Protein AF-U7NGC4-F1 (afdb_monomer_lite)

pLDDT: mean 94.75, std 5.1, range [72.56, 98.38]

Foldseek 3Di:
DDDDPPDDAADPPDPGHVCVVVVADPVFGWDWDADPVRDTDDIDTPPPPVVVCVVCVVDDDDDD

Structure (mmCIF, N/CA/C/O backbone):
data_AF-U7NGC4-F1
#
_entry.id   AF-U7NGC4-F1
#
loop_
_atom_site.group_PDB
_atom_site.id
_atom_site.type_symbol
_atom_site.label_atom_id
_atom_site.label_alt_id
_atom_site.label_comp_id
_atom_site.label_asym_id
_atom_site.label_entity_id
_atom_site.label_seq_id
_atom_site.pdbx_PDB_ins_code
_atom_site.Cartn_x
_atom_site.Cartn_y
_atom_site.Cartn_z
_atom_site.occupancy
_atom_site.B_iso_or_equiv
_atom_site.auth_seq_id
_atom_site.auth_comp_id
_atom_site.auth_asym_id
_atom_site.auth_atom_id
_atom_site.pdbx_PDB_model_num
ATOM 1 N N . MET A 1 1 ? 3.152 24.034 7.863 1.00 72.56 1 MET A N 1
ATOM 2 C CA . MET A 1 1 ? 4.351 23.461 7.210 1.00 72.56 1 MET A CA 1
ATOM 3 C C . MET A 1 1 ? 3.942 22.133 6.589 1.00 72.56 1 MET A C 1
ATOM 5 O O . MET A 1 1 ? 3.121 21.457 7.192 1.00 72.56 1 MET A O 1
ATOM 9 N N . GLN A 1 2 ? 4.420 21.806 5.389 1.00 90.44 2 GLN A N 1
ATOM 10 C CA . GLN A 1 2 ? 4.021 20.606 4.642 1.00 90.44 2 GLN A CA 1
ATOM 11 C C . GLN A 1 2 ? 5.064 19.495 4.813 1.00 90.44 2 GLN A C 1
ATOM 13 O O . GLN A 1 2 ? 6.260 19.781 4.821 1.00 90.44 2 GLN A O 1
ATOM 18 N N . ASP A 1 3 ? 4.605 18.253 4.966 1.00 94.00 3 ASP A N 1
ATOM 19 C CA . ASP A 1 3 ? 5.456 17.062 5.036 1.00 94.00 3 ASP A CA 1
ATOM 20 C C . ASP A 1 3 ? 5.670 16.476 3.630 1.00 94.00 3 ASP A C 1
ATOM 22 O O . ASP A 1 3 ? 4.706 16.149 2.934 1.00 94.00 3 ASP A O 1
ATOM 26 N N . TYR A 1 4 ? 6.936 16.362 3.223 1.00 95.00 4 TYR A N 1
ATOM 27 C CA . TYR A 1 4 ? 7.371 15.950 1.885 1.00 95.00 4 TYR A CA 1
ATOM 28 C C . TYR A 1 4 ? 7.889 14.502 1.817 1.00 95.00 4 TYR A C 1
ATOM 30 O O . TYR A 1 4 ? 8.319 14.063 0.753 1.00 95.00 4 TYR A O 1
ATOM 38 N N . GLN A 1 5 ? 7.846 13.732 2.910 1.00 95.12 5 GLN A N 1
ATOM 39 C CA . GLN A 1 5 ? 8.448 12.389 2.981 1.00 95.12 5 GLN A CA 1
ATOM 40 C C . GLN A 1 5 ? 7.521 11.252 2.509 1.00 95.12 5 GLN A C 1
ATOM 42 O O . GLN A 1 5 ? 7.726 10.102 2.874 1.00 95.12 5 GLN A O 1
ATOM 47 N N . LYS A 1 6 ? 6.492 11.559 1.708 1.00 94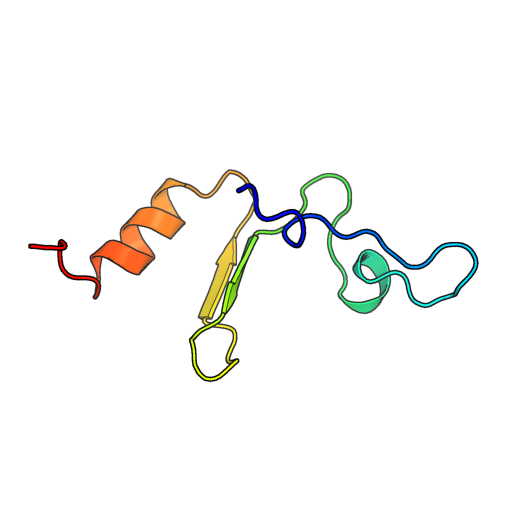.44 6 LYS A N 1
ATOM 48 C CA . LYS A 1 6 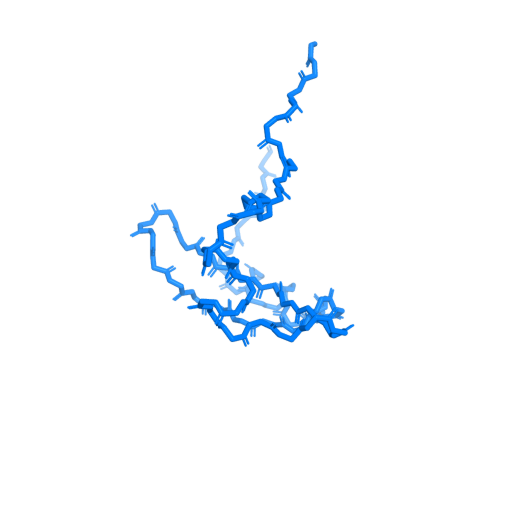? 5.417 10.615 1.334 1.00 94.44 6 LYS A CA 1
ATOM 49 C C . LYS A 1 6 ? 5.555 10.013 -0.068 1.00 94.44 6 LYS A C 1
ATOM 51 O O . LYS A 1 6 ? 4.733 9.190 -0.456 1.00 94.44 6 LYS A O 1
ATOM 56 N N . ALA A 1 7 ? 6.551 10.444 -0.839 1.00 95.00 7 ALA A N 1
ATOM 57 C CA . ALA A 1 7 ? 6.794 9.977 -2.198 1.00 95.00 7 ALA A CA 1
ATOM 58 C C . ALA A 1 7 ? 8.212 9.417 -2.314 1.00 95.00 7 ALA A C 1
ATOM 60 O O . ALA A 1 7 ? 9.183 10.048 -1.891 1.00 95.00 7 ALA A O 1
ATOM 61 N N . HIS A 1 8 ? 8.323 8.234 -2.909 1.00 93.69 8 HIS A N 1
ATOM 62 C CA . HIS A 1 8 ? 9.579 7.512 -3.067 1.00 93.69 8 HIS A CA 1
ATOM 63 C C . HIS A 1 8 ? 9.679 6.939 -4.481 1.00 93.69 8 HIS A C 1
ATOM 65 O O . HIS A 1 8 ? 8.668 6.745 -5.153 1.00 93.69 8 HIS A O 1
ATOM 71 N N . ALA A 1 9 ? 10.903 6.654 -4.920 1.00 93.19 9 ALA A N 1
ATOM 72 C CA . ALA A 1 9 ? 11.184 6.023 -6.202 1.00 93.19 9 ALA A CA 1
ATOM 73 C C . ALA A 1 9 ? 12.253 4.931 -6.033 1.00 93.19 9 ALA A C 1
ATOM 75 O O . ALA A 1 9 ? 13.060 5.014 -5.099 1.00 93.19 9 ALA A O 1
ATOM 76 N N . PRO A 1 10 ? 12.292 3.927 -6.929 1.00 92.56 10 PRO A N 1
ATOM 77 C CA . PRO A 1 10 ? 13.423 3.011 -7.025 1.00 92.56 10 PRO A CA 1
ATOM 78 C C . PRO A 1 10 ? 14.743 3.769 -7.207 1.00 92.56 10 PRO A C 1
ATOM 80 O O . PRO A 1 10 ? 14.771 4.856 -7.785 1.00 92.56 10 PRO A O 1
ATOM 83 N N . VAL A 1 11 ? 15.849 3.188 -6.735 1.00 88.50 11 VAL A N 1
ATOM 84 C CA . VAL A 1 11 ? 17.182 3.798 -6.857 1.00 88.50 11 VAL A CA 1
ATOM 85 C C . VAL A 1 11 ? 17.683 3.649 -8.304 1.00 88.50 11 VAL A C 1
ATOM 87 O O . VAL A 1 11 ? 17.953 2.518 -8.724 1.00 88.50 11 VAL A O 1
ATOM 90 N N . PRO A 1 12 ? 17.854 4.747 -9.070 1.00 84.38 12 PRO A N 1
ATOM 91 C CA . PRO A 1 12 ? 18.263 4.661 -10.470 1.00 84.38 12 PRO A CA 1
ATOM 92 C C . PRO A 1 12 ? 19.663 4.064 -10.629 1.00 84.38 12 PRO A C 1
ATOM 94 O O . PRO A 1 12 ? 20.545 4.300 -9.805 1.00 84.38 12 PRO A O 1
ATOM 97 N N . GLY A 1 13 ? 19.882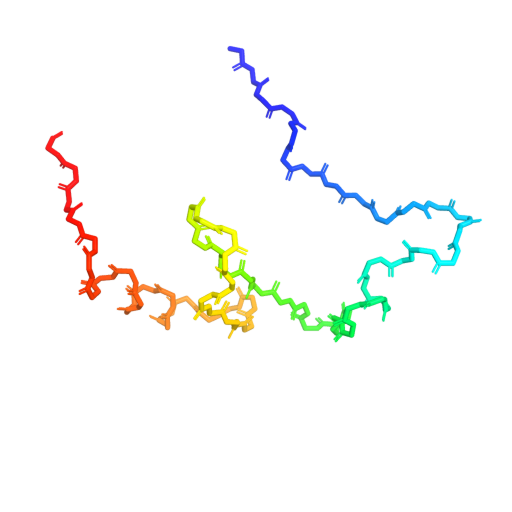 3.320 -11.716 1.00 82.88 13 GLY A N 1
ATOM 98 C CA . GLY A 1 13 ? 21.201 2.769 -12.051 1.00 82.88 13 GLY A CA 1
ATOM 99 C C . GLY A 1 13 ? 21.690 1.657 -11.117 1.00 82.88 13 GLY A C 1
ATOM 100 O O . GLY A 1 13 ? 22.874 1.334 -11.135 1.00 82.88 13 GLY A O 1
ATOM 101 N N . THR A 1 14 ? 20.799 1.075 -10.309 1.00 86.00 14 THR A N 1
ATOM 102 C CA . THR A 1 14 ? 21.090 -0.101 -9.477 1.00 86.00 14 THR A CA 1
ATOM 103 C C . THR A 1 14 ? 20.160 -1.253 -9.839 1.00 86.00 14 THR A C 1
ATOM 105 O O . THR A 1 14 ? 19.064 -1.032 -10.346 1.00 86.00 14 THR A O 1
ATOM 108 N N . ASP A 1 15 ? 20.571 -2.478 -9.527 1.00 82.06 15 ASP A N 1
ATOM 109 C CA . ASP A 1 15 ? 19.755 -3.698 -9.607 1.00 82.06 15 ASP A CA 1
ATOM 110 C C . ASP A 1 15 ? 18.727 -3.817 -8.463 1.00 82.06 15 ASP A C 1
ATOM 112 O O . ASP A 1 15 ? 18.075 -4.846 -8.296 1.00 82.06 15 ASP A O 1
ATOM 116 N N . ARG A 1 16 ? 18.560 -2.757 -7.660 1.00 88.06 16 ARG A N 1
ATOM 117 C CA . ARG A 1 16 ? 17.686 -2.722 -6.483 1.00 88.06 16 ARG A CA 1
ATOM 118 C C . ARG A 1 16 ? 16.365 -2.020 -6.766 1.00 88.06 16 ARG A C 1
ATOM 120 O O . ARG A 1 16 ? 15.949 -1.133 -6.016 1.00 88.06 16 ARG A O 1
ATOM 127 N N . ASP A 1 17 ? 15.709 -2.407 -7.851 1.00 92.62 17 ASP A N 1
ATOM 128 C CA . ASP A 1 17 ? 14.352 -1.950 -8.119 1.00 92.62 17 ASP A CA 1
ATOM 129 C C . ASP A 1 17 ? 13.371 -2.684 -7.195 1.00 92.62 17 ASP A C 1
ATOM 131 O O . ASP A 1 17 ? 13.240 -3.905 -7.239 1.00 92.62 17 ASP A O 1
ATOM 135 N N . ILE A 1 18 ? 12.680 -1.940 -6.329 1.00 93.81 18 ILE A N 1
ATOM 136 C CA . ILE A 1 18 ? 11.747 -2.518 -5.359 1.00 93.81 18 ILE A CA 1
ATOM 137 C C . ILE A 1 18 ? 10.588 -3.267 -6.026 1.00 93.81 18 ILE A C 1
ATOM 139 O O . ILE A 1 18 ? 10.097 -4.233 -5.443 1.00 93.81 18 ILE A O 1
ATOM 143 N N . PHE A 1 19 ? 10.180 -2.864 -7.235 1.00 94.44 19 PHE A N 1
ATOM 144 C CA . PHE A 1 19 ? 9.122 -3.549 -7.973 1.00 94.44 19 PHE A CA 1
ATOM 145 C C . PHE A 1 19 ? 9.572 -4.957 -8.357 1.00 94.44 19 PHE A C 1
ATOM 147 O O . PHE A 1 19 ? 8.873 -5.924 -8.063 1.00 94.44 19 PHE A O 1
ATOM 154 N N . ASP A 1 20 ? 10.781 -5.090 -8.901 1.00 93.94 20 ASP A N 1
ATOM 155 C CA . ASP A 1 20 ? 11.325 -6.387 -9.310 1.00 93.94 20 ASP A CA 1
ATOM 156 C C . ASP A 1 20 ? 11.692 -7.241 -8.084 1.00 93.94 20 ASP A C 1
ATOM 158 O O . ASP A 1 20 ? 11.350 -8.421 -8.010 1.00 93.94 20 ASP A O 1
ATOM 162 N N . LEU A 1 21 ? 12.300 -6.632 -7.058 1.00 94.50 21 LEU A N 1
ATOM 163 C CA . LEU A 1 21 ? 12.697 -7.303 -5.812 1.00 94.50 21 LEU A CA 1
ATOM 164 C C . LEU A 1 21 ? 11.523 -7.831 -4.974 1.00 94.50 21 LEU A C 1
ATOM 166 O O . LEU A 1 21 ? 11.742 -8.613 -4.041 1.00 94.50 21 LEU A O 1
ATOM 170 N N . ARG A 1 22 ? 10.302 -7.342 -5.205 1.00 95.12 22 ARG A N 1
ATOM 171 C CA . ARG A 1 22 ? 9.089 -7.764 -4.484 1.00 95.12 22 ARG A CA 1
ATOM 172 C C . ARG A 1 22 ? 8.021 -8.359 -5.397 1.00 95.12 22 ARG A C 1
ATOM 174 O O . ARG A 1 22 ? 6.971 -8.736 -4.891 1.00 95.12 22 ARG A O 1
ATOM 181 N N . GLY A 1 23 ? 8.292 -8.478 -6.698 1.00 95.00 23 GLY A N 1
ATOM 182 C CA . GLY A 1 23 ? 7.340 -9.014 -7.671 1.00 95.00 23 GLY A CA 1
ATOM 183 C C . GLY A 1 23 ? 6.069 -8.173 -7.800 1.00 95.00 23 GLY A C 1
ATOM 184 O O . GLY A 1 23 ? 4.983 -8.730 -7.930 1.00 95.00 23 GLY A O 1
ATOM 185 N N . ILE A 1 24 ? 6.187 -6.845 -7.717 1.00 96.19 24 ILE A N 1
ATOM 186 C CA . ILE A 1 24 ? 5.054 -5.926 -7.866 1.00 96.19 24 ILE A CA 1
ATOM 187 C C . ILE A 1 24 ? 4.771 -5.738 -9.357 1.00 96.19 24 ILE A C 1
ATOM 189 O O . ILE A 1 24 ? 5.644 -5.310 -10.114 1.00 96.19 24 ILE A O 1
ATOM 193 N N . ASP A 1 25 ? 3.535 -6.014 -9.766 1.00 96.50 25 ASP A N 1
ATOM 194 C CA . ASP A 1 25 ? 3.080 -5.756 -11.129 1.00 96.50 25 ASP A CA 1
ATOM 195 C C . ASP A 1 25 ? 3.116 -4.247 -11.431 1.00 96.50 25 ASP A C 1
ATOM 197 O O . ASP A 1 25 ? 2.558 -3.435 -10.692 1.00 96.50 25 ASP A O 1
ATOM 201 N N . ARG A 1 26 ? 3.790 -3.851 -12.516 1.00 95.12 26 ARG A N 1
ATOM 202 C CA . ARG A 1 26 ? 3.969 -2.432 -12.879 1.00 95.12 26 ARG A CA 1
ATOM 203 C C . ARG A 1 26 ? 2.748 -1.811 -13.562 1.00 95.12 26 ARG A C 1
ATOM 205 O O . ARG A 1 26 ? 2.657 -0.587 -13.605 1.00 95.12 26 ARG A O 1
ATOM 212 N N . GLY A 1 27 ? 1.860 -2.623 -14.131 1.00 96.75 27 GLY A N 1
ATOM 213 C CA . GLY A 1 27 ? 0.632 -2.168 -14.781 1.00 96.75 27 GLY A CA 1
ATOM 214 C C . GLY A 1 27 ? -0.532 -2.042 -13.802 1.00 96.75 27 GLY A C 1
ATOM 215 O O . GLY A 1 27 ? -1.259 -1.054 -13.846 1.00 96.75 27 GLY A O 1
ATOM 216 N N . ALA A 1 28 ? -0.684 -3.019 -12.908 1.00 96.19 28 ALA A N 1
ATOM 217 C CA . ALA A 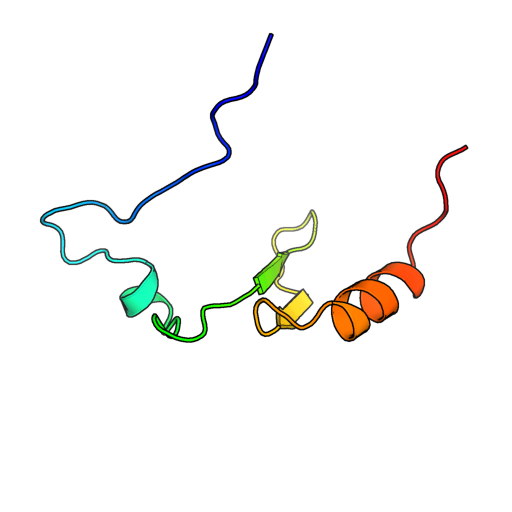1 28 ? -1.748 -3.063 -11.908 1.00 96.19 28 ALA A CA 1
ATOM 218 C C . ALA A 1 28 ? -1.367 -2.383 -10.580 1.00 96.19 28 ALA A C 1
ATOM 220 O O . ALA A 1 28 ? -2.225 -1.802 -9.917 1.00 96.19 28 ALA A O 1
ATOM 221 N N . GLY A 1 29 ? -0.089 -2.430 -10.187 1.00 97.00 29 GLY A N 1
ATOM 222 C CA . GLY A 1 29 ? 0.362 -1.975 -8.872 1.00 97.00 29 GLY A CA 1
ATOM 223 C C . GLY A 1 29 ? -0.139 -2.858 -7.724 1.00 97.00 29 GLY A C 1
ATOM 224 O O . GLY A 1 29 ? -0.681 -3.942 -7.930 1.00 97.00 29 GLY A O 1
ATOM 225 N N . ALA A 1 30 ? 0.072 -2.401 -6.488 1.00 97.69 30 ALA A N 1
ATOM 226 C CA . ALA A 1 30 ? -0.401 -3.084 -5.286 1.00 97.69 30 ALA A CA 1
ATOM 227 C C . ALA A 1 30 ? -0.552 -2.111 -4.109 1.00 97.69 30 ALA A C 1
ATOM 229 O O . ALA A 1 30 ? 0.259 -1.195 -3.945 1.00 97.69 30 ALA A O 1
ATOM 230 N N . LEU A 1 31 ? -1.544 -2.361 -3.255 1.00 98.00 31 LEU A N 1
ATOM 231 C CA . LEU A 1 31 ? -1.692 -1.753 -1.936 1.00 98.00 31 LEU A CA 1
ATOM 232 C C . LEU A 1 31 ? -1.295 -2.778 -0.866 1.00 98.00 31 LEU A C 1
ATOM 234 O O . LEU A 1 31 ? -1.864 -3.866 -0.794 1.00 98.00 31 LEU A O 1
ATOM 238 N N . VAL A 1 32 ? -0.326 -2.421 -0.022 1.00 98.12 32 VAL A N 1
ATOM 239 C CA . VAL A 1 32 ? 0.179 -3.282 1.058 1.00 98.12 32 VAL A CA 1
ATOM 240 C C . VAL A 1 32 ? -0.130 -2.640 2.405 1.00 98.12 32 VAL A C 1
ATOM 242 O O . VAL A 1 32 ? 0.445 -1.607 2.745 1.00 98.12 32 VAL A O 1
ATOM 245 N N . VAL A 1 33 ? -1.013 -3.259 3.190 1.00 98.12 33 VAL A N 1
ATOM 246 C CA . VAL A 1 33 ? -1.345 -2.796 4.544 1.00 98.12 33 VAL A CA 1
ATOM 247 C C . VAL A 1 33 ? -0.430 -3.479 5.551 1.00 98.12 33 VAL A C 1
ATOM 249 O O . VAL A 1 33 ? -0.375 -4.711 5.642 1.00 98.12 33 VAL A O 1
ATOM 252 N N . VAL A 1 34 ? 0.270 -2.666 6.337 1.00 98.31 34 VAL A N 1
ATOM 253 C CA . VAL A 1 34 ? 1.214 -3.113 7.363 1.00 98.31 34 VAL A CA 1
ATOM 254 C C . VAL A 1 34 ? 0.748 -2.612 8.726 1.00 98.31 34 VAL A C 1
ATOM 256 O O . VAL A 1 34 ? 0.361 -1.453 8.876 1.00 98.31 34 VAL A O 1
ATOM 259 N N . ARG A 1 35 ? 0.779 -3.490 9.726 1.00 98.12 35 ARG A N 1
ATOM 260 C CA . ARG A 1 35 ? 0.446 -3.162 11.115 1.00 98.12 35 ARG A CA 1
ATOM 261 C C . ARG A 1 35 ? 1.534 -2.320 11.790 1.00 98.12 35 ARG A C 1
ATOM 263 O O . ARG A 1 35 ? 2.684 -2.331 11.350 1.00 98.12 35 ARG A O 1
ATOM 270 N N . PRO A 1 36 ? 1.221 -1.675 12.930 1.00 98.38 36 PRO A N 1
ATOM 271 C CA . PRO A 1 36 ? 2.215 -0.951 13.726 1.00 98.38 36 PRO A CA 1
ATOM 272 C C . PRO A 1 36 ? 3.417 -1.799 14.182 1.00 98.38 36 PRO A C 1
ATOM 274 O O . PRO A 1 36 ? 4.487 -1.253 14.423 1.00 98.38 36 PRO A O 1
ATOM 277 N N . ASP A 1 37 ? 3.261 -3.124 14.274 1.00 98.31 37 ASP A N 1
ATOM 278 C CA . ASP A 1 37 ? 4.324 -4.085 14.605 1.00 98.31 37 ASP A CA 1
ATOM 279 C C . ASP A 1 37 ? 5.085 -4.619 13.375 1.00 98.31 37 ASP A C 1
ATOM 281 O O . ASP A 1 37 ? 5.815 -5.601 13.477 1.00 98.31 37 ASP A O 1
ATOM 285 N N . GLN A 1 38 ? 4.946 -3.952 12.224 1.00 98.38 38 GLN A N 1
ATOM 286 C CA . GLN A 1 38 ? 5.655 -4.227 10.967 1.00 98.38 38 GLN A CA 1
ATOM 287 C C . GLN A 1 38 ? 5.253 -5.528 10.250 1.00 98.38 38 GLN A C 1
ATOM 289 O O . GLN A 1 38 ? 5.886 -5.900 9.260 1.00 98.38 38 GLN A O 1
ATOM 294 N N . TYR A 1 39 ? 4.170 -6.188 10.674 1.00 98.38 39 TYR A N 1
ATOM 295 C CA . TYR A 1 39 ? 3.621 -7.348 9.966 1.00 98.38 39 TYR A CA 1
ATOM 296 C C . TYR A 1 39 ? 2.642 -6.950 8.853 1.00 98.38 39 TYR A C 1
ATOM 298 O O . TYR A 1 39 ? 1.751 -6.117 9.042 1.00 98.38 39 TYR A O 1
ATOM 306 N N . VAL A 1 40 ? 2.774 -7.596 7.690 1.00 98.19 40 VAL A N 1
ATOM 307 C CA . VAL A 1 40 ? 1.821 -7.470 6.574 1.00 98.19 40 VAL A CA 1
ATOM 308 C C . VAL A 1 40 ? 0.490 -8.097 6.979 1.00 98.19 40 VAL A C 1
ATOM 310 O O . VAL A 1 40 ? 0.463 -9.214 7.491 1.00 98.19 40 VAL A O 1
ATOM 313 N N . SER A 1 41 ? -0.608 -7.376 6.757 1.00 97.94 41 SER A N 1
ATOM 314 C CA . SER A 1 41 ? -1.960 -7.825 7.126 1.00 97.94 41 SER A CA 1
ATOM 315 C C . SER A 1 41 ? -2.887 -8.014 5.938 1.00 97.94 41 SER A C 1
ATOM 317 O O . SER A 1 41 ? -3.763 -8.870 5.994 1.00 97.94 41 SER A O 1
ATOM 319 N N . LEU A 1 42 ? -2.704 -7.226 4.876 1.00 97.88 42 LEU A N 1
ATOM 320 C CA . LEU A 1 42 ? -3.572 -7.259 3.706 1.00 97.88 42 LEU A CA 1
ATOM 321 C C . LEU A 1 42 ? -2.805 -6.822 2.451 1.00 97.88 42 LEU A C 1
ATOM 323 O O . LEU A 1 42 ? -1.978 -5.908 2.512 1.00 97.88 42 LEU A O 1
ATOM 327 N N . LEU A 1 43 ? -3.091 -7.482 1.328 1.00 97.50 43 LEU A N 1
ATOM 328 C CA . LEU A 1 43 ? -2.602 -7.149 -0.010 1.00 97.50 43 LEU A CA 1
ATOM 329 C C . LEU A 1 43 ? -3.811 -6.990 -0.931 1.00 97.50 43 LEU A C 1
ATOM 331 O O . LEU A 1 43 ? -4.620 -7.911 -1.015 1.00 97.50 43 LEU A O 1
ATOM 335 N N . LEU A 1 44 ? -3.923 -5.850 -1.610 1.00 98.06 44 LEU A N 1
ATOM 336 C CA . LEU A 1 44 ? -5.046 -5.528 -2.495 1.00 98.06 44 LEU A CA 1
ATOM 337 C C . LEU A 1 44 ? -4.559 -4.932 -3.823 1.00 98.06 44 LEU A C 1
ATOM 339 O O . LEU A 1 44 ? -3.455 -4.375 -3.873 1.00 98.06 44 LEU A O 1
ATOM 343 N N . PRO A 1 45 ? -5.376 -4.993 -4.890 1.00 97.25 45 PRO A N 1
ATOM 344 C CA . PRO A 1 45 ? -5.200 -4.102 -6.029 1.00 97.25 45 PRO A CA 1
ATOM 345 C C . PRO A 1 45 ? -5.438 -2.641 -5.604 1.00 97.25 45 PRO A C 1
ATOM 347 O O . PRO A 1 45 ? -6.052 -2.365 -4.571 1.00 97.25 45 PRO A O 1
ATOM 350 N N . LEU A 1 46 ? -4.933 -1.686 -6.390 1.00 97.62 46 LEU A N 1
ATOM 351 C CA . LEU A 1 46 ? -5.017 -0.256 -6.055 1.00 97.62 46 LEU A CA 1
ATOM 352 C C . LEU A 1 46 ? -6.454 0.296 -6.034 1.00 97.62 46 LEU A C 1
ATOM 354 O O . LEU A 1 46 ? -6.683 1.355 -5.454 1.00 97.62 46 LEU A O 1
ATOM 358 N N . ASP A 1 47 ? -7.402 -0.406 -6.652 1.00 97.38 47 ASP A N 1
ATOM 359 C CA . ASP A 1 47 ? -8.828 -0.080 -6.717 1.00 97.38 47 ASP A CA 1
ATOM 360 C C . ASP A 1 47 ? -9.703 -0.912 -5.755 1.00 97.38 47 ASP A C 1
ATOM 362 O O . ASP A 1 47 ? -10.927 -0.778 -5.775 1.00 97.38 47 ASP A O 1
ATOM 366 N N . GLY A 1 48 ? -9.096 -1.720 -4.874 1.00 97.56 48 GLY A N 1
ATOM 367 C CA . GLY A 1 48 ? -9.777 -2.538 -3.856 1.00 97.56 48 GLY A CA 1
ATOM 368 C C . GLY A 1 48 ? -10.324 -1.728 -2.675 1.00 97.56 48 GLY A C 1
ATOM 369 O O . GLY A 1 48 ? -9.994 -1.990 -1.520 1.00 97.56 48 GLY A O 1
ATOM 370 N N . PHE A 1 49 ? -11.099 -0.6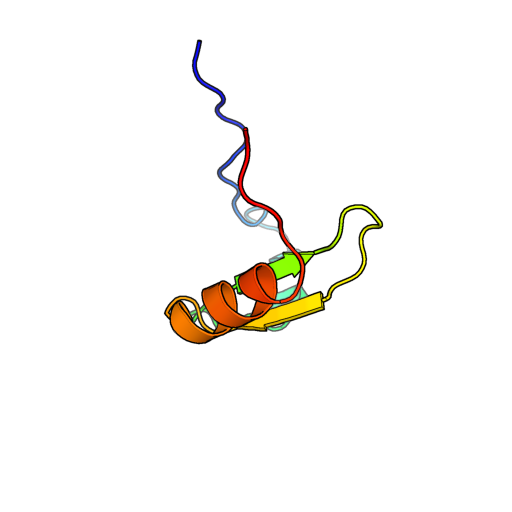79 -2.950 1.00 98.19 49 PHE A N 1
ATOM 371 C CA . PHE A 1 49 ? -11.590 0.248 -1.926 1.00 98.19 49 PHE A CA 1
ATOM 372 C C . PHE A 1 49 ? -12.583 -0.404 -0.959 1.00 98.19 49 PHE A C 1
ATOM 374 O O . PHE A 1 49 ? -12.564 -0.083 0.226 1.00 98.19 49 PHE A O 1
ATOM 381 N N . VAL A 1 50 ? -13.433 -1.309 -1.456 1.00 98.31 50 VAL A N 1
ATOM 382 C CA . VAL A 1 50 ? -14.471 -1.973 -0.650 1.00 98.31 50 VAL A CA 1
ATOM 383 C C . VAL A 1 50 ? -13.825 -2.913 0.363 1.00 98.31 50 VAL A C 1
ATOM 385 O O . VAL A 1 50 ? -14.108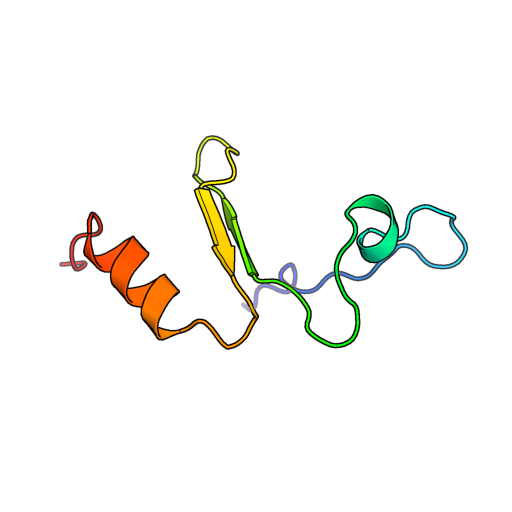 -2.836 1.552 1.00 98.31 50 VAL A O 1
ATOM 388 N N . GLU A 1 51 ? -12.878 -3.735 -0.082 1.00 98.25 51 GLU A N 1
ATOM 389 C CA . GLU A 1 51 ? -12.158 -4.675 0.774 1.00 98.25 51 GLU A CA 1
ATOM 390 C C . GLU A 1 51 ? -11.302 -3.958 1.825 1.00 98.25 51 GLU A C 1
ATOM 392 O O . GLU A 1 51 ? -11.139 -4.451 2.943 1.00 98.25 51 GLU A O 1
ATOM 397 N N . LEU A 1 52 ? -10.750 -2.790 1.476 1.00 98.31 52 LEU A N 1
ATOM 398 C CA . LEU A 1 52 ? -10.000 -1.958 2.412 1.00 98.31 52 LEU A CA 1
ATOM 399 C C . LEU A 1 52 ? -10.904 -1.384 3.512 1.00 98.31 52 LEU A C 1
ATOM 401 O O . LEU A 1 52 ? -10.511 -1.387 4.681 1.00 98.31 52 LEU A O 1
ATOM 405 N N . ASP A 1 53 ? -12.092 -0.900 3.141 1.00 98.12 53 ASP A N 1
ATOM 406 C CA . ASP A 1 53 ? -13.083 -0.357 4.076 1.00 98.12 53 ASP A CA 1
ATOM 407 C C . ASP A 1 53 ? -13.617 -1.442 5.019 1.00 98.12 53 ASP A C 1
ATOM 409 O O . ASP A 1 53 ? -13.588 -1.274 6.242 1.00 98.12 53 ASP A O 1
ATOM 413 N N . ASP A 1 54 ? -13.989 -2.600 4.467 1.00 98.25 54 ASP A N 1
ATOM 414 C CA . ASP A 1 54 ? -14.446 -3.762 5.234 1.00 98.25 54 ASP A CA 1
ATOM 415 C C . ASP A 1 54 ? -13.379 -4.231 6.239 1.00 98.25 54 ASP A C 1
ATOM 417 O O . ASP A 1 54 ? -13.690 -4.534 7.396 1.00 98.25 54 ASP A O 1
ATOM 421 N N . PHE A 1 55 ? -12.103 -4.256 5.828 1.00 98.31 55 PHE A N 1
ATOM 422 C CA . PHE A 1 55 ? -10.995 -4.660 6.694 1.00 98.31 55 PHE A CA 1
ATOM 423 C C . PHE A 1 55 ? -10.871 -3.762 7.930 1.00 98.31 55 PHE A C 1
ATOM 425 O O . PHE A 1 55 ? -10.796 -4.273 9.050 1.00 98.31 55 PHE A O 1
ATOM 432 N N . PHE A 1 56 ? -10.854 -2.437 7.754 1.00 98.06 56 PHE A N 1
ATOM 433 C CA . PHE A 1 56 ? -10.684 -1.505 8.873 1.00 98.06 56 PHE A CA 1
ATOM 434 C C . PHE A 1 56 ? -11.952 -1.352 9.718 1.00 98.06 56 PHE A C 1
ATOM 436 O O . PHE A 1 56 ? -11.848 -1.259 10.946 1.00 98.06 56 PHE A O 1
ATOM 443 N N . SER A 1 57 ? -13.134 -1.417 9.103 1.00 97.69 57 SER A N 1
ATOM 444 C CA . SER A 1 57 ? -14.426 -1.382 9.803 1.00 97.69 57 SER A CA 1
ATOM 445 C C . SER A 1 57 ? -14.613 -2.548 10.779 1.00 97.69 57 SER A C 1
ATOM 447 O O . SER A 1 57 ? -15.342 -2.427 11.762 1.00 97.69 57 SER A O 1
ATOM 449 N N . GLY A 1 58 ? -13.914 -3.670 10.567 1.00 97.31 58 GLY A N 1
ATOM 450 C CA . GLY A 1 58 ? -13.956 -4.820 11.471 1.00 97.31 58 GLY A CA 1
ATOM 451 C C . GLY A 1 58 ? -13.340 -4.585 12.856 1.00 97.31 58 GLY A C 1
ATOM 452 O O . GLY A 1 58 ? -13.601 -5.373 13.768 1.00 97.31 58 GLY A O 1
ATOM 453 N N . PHE A 1 59 ? -12.516 -3.545 13.040 1.00 96.94 59 PHE A N 1
ATOM 454 C CA . PHE A 1 59 ? -11.814 -3.331 14.316 1.00 96.94 59 PHE A CA 1
ATOM 455 C C . PHE A 1 59 ? -11.519 -1.876 14.699 1.00 96.94 59 PHE A C 1
ATOM 457 O O . PHE A 1 59 ? -11.218 -1.621 15.868 1.00 96.94 59 PHE A O 1
ATOM 464 N N . MET A 1 60 ? -11.545 -0.924 13.765 1.00 97.81 60 MET A N 1
ATOM 465 C CA . MET A 1 60 ? -11.322 0.483 14.095 1.00 97.81 60 MET A CA 1
ATOM 466 C C . MET A 1 60 ? -12.566 1.098 14.741 1.00 97.81 60 MET A C 1
ATOM 468 O O . MET A 1 60 ? -13.698 0.721 14.459 1.00 97.81 60 MET A O 1
ATOM 472 N N . VAL A 1 61 ? -12.337 2.062 15.629 1.00 97.44 61 VAL A N 1
ATOM 473 C CA . VAL A 1 61 ? -13.390 2.853 16.272 1.00 97.44 61 VAL A CA 1
ATOM 474 C C . VAL A 1 61 ? -13.341 4.275 15.741 1.00 97.44 61 VAL A C 1
ATOM 476 O O . VAL A 1 61 ? -12.255 4.804 15.492 1.00 97.44 61 VAL A O 1
ATOM 479 N N . GLU A 1 62 ? -14.505 4.904 15.590 1.00 94.12 62 GLU A N 1
ATOM 480 C CA . GLU A 1 62 ? -14.558 6.299 15.167 1.00 94.12 62 GLU A CA 1
ATOM 481 C C . GLU A 1 62 ? -13.848 7.209 16.184 1.00 94.12 62 GLU A C 1
ATOM 483 O O . GLU A 1 62 ? -13.997 7.029 17.403 1.00 94.12 62 GLU A O 1
ATOM 488 N N . PRO A 1 63 ? -13.058 8.185 15.705 1.00 90.31 63 PRO A N 1
ATOM 489 C CA . PRO A 1 63 ? -12.470 9.189 16.573 1.00 90.31 63 PRO A CA 1
ATOM 490 C C . PRO A 1 63 ? -13.574 10.026 17.232 1.00 90.31 63 PRO A C 1
ATOM 492 O O . PRO A 1 63 ? -14.580 10.355 16.607 1.00 90.31 63 PRO A O 1
ATOM 495 N N . ARG A 1 64 ? -13.374 10.360 18.510 1.00 80.50 64 ARG A N 1
ATOM 496 C CA . ARG A 1 64 ? -14.237 11.288 19.253 1.00 80.50 64 ARG A CA 1
ATOM 497 C C . ARG A 1 64 ? -13.943 12.739 18.907 1.00 80.50 64 ARG A C 1
ATOM 499 O O . ARG A 1 64 ? -12.751 13.052 18.689 1.00 80.50 64 ARG A O 1
#

Sequence (64 aa):
MQDYQKAHAPVPGTDRDIFDLRGIDRGAGALVVVRPDQYVSLLLPLDGFVELDDFFSGFMVEPR

Secondary structure (DSSP, 8-state):
----TT-----TTSS--HHHHHT--TTT--EEEE-TTS-EEEEE-TT-HHHHHHHHHTT-----

Radius of gyration: 15.23 Å; chains: 1; bounding box: 36×32×34 Å